Protein AF-A0A527GIL0-F1 (afdb_monomer_lite)

pLDDT: mean 94.13, std 6.02, range [66.69, 98.12]

Foldseek 3Di:
DPPQDDDPVVNVLVVCLVCVVVVPHHSPDDDDDLVSQLVVQVVVCVVVVQVPDPDRADHSNRVSVLVVCCVVVVHDSLVSCVPPVVVNNVVD

Radius of gyration: 17.05 Å; chains: 1; bounding box: 46×24×41 Å

Sequence (92 aa):
ALTWAGTFHGIGARLLRDYALEIGLDPAFTIHDREDSADLMNLVRHELGFSKTEARFPTKGTCLAIYSRAVNAQAPLNEVLGSAFPWCAGWA

Structure (mmCIF, N/CA/C/O backbone):
data_AF-A0A527GIL0-F1
#
_entry.id   AF-A0A527GIL0-F1
#
loop_
_atom_site.group_PDB
_atom_site.id
_atom_site.type_symbol
_atom_site.label_atom_id
_atom_site.label_alt_id
_atom_site.label_comp_id
_atom_site.label_asym_id
_atom_site.label_entity_id
_atom_site.label_seq_id
_atom_site.pdbx_PDB_ins_code
_atom_site.Cartn_x
_atom_site.Cartn_y
_atom_site.Cartn_z
_atom_site.occupancy
_atom_site.B_iso_or_equiv
_atom_site.auth_seq_id
_atom_site.auth_comp_id
_atom_site.auth_asym_id
_atom_site.auth_atom_id
_atom_site.pdbx_PDB_model_num
ATOM 1 N N . ALA A 1 1 ? 25.757 -1.324 -19.167 1.00 66.69 1 ALA A N 1
ATOM 2 C CA . ALA A 1 1 ? 24.921 -1.375 -17.949 1.00 66.69 1 ALA A CA 1
ATOM 3 C C . ALA A 1 1 ? 24.073 -2.642 -17.995 1.00 66.69 1 ALA A C 1
ATOM 5 O O . ALA A 1 1 ? 23.687 -3.032 -19.090 1.00 66.69 1 ALA A O 1
ATOM 6 N N . LEU A 1 2 ? 23.833 -3.309 -16.861 1.00 74.75 2 LEU A N 1
ATOM 7 C CA . LEU A 1 2 ? 22.958 -4.487 -16.811 1.00 74.75 2 LEU A CA 1
ATOM 8 C C . LEU A 1 2 ? 21.509 -4.056 -17.067 1.00 74.75 2 LEU A C 1
ATOM 10 O O . LEU A 1 2 ? 20.997 -3.182 -16.374 1.00 74.75 2 LEU A O 1
ATOM 14 N N . THR A 1 3 ? 20.857 -4.668 -18.054 1.00 79.12 3 THR A N 1
ATOM 15 C CA . THR A 1 3 ? 19.508 -4.285 -18.505 1.00 79.12 3 THR A CA 1
ATOM 16 C C . THR A 1 3 ? 18.431 -4.502 -17.437 1.00 79.12 3 THR A C 1
ATOM 18 O O . THR A 1 3 ? 17.436 -3.787 -17.445 1.00 79.12 3 THR A O 1
ATOM 21 N N . TRP A 1 4 ? 18.630 -5.441 -16.508 1.00 87.31 4 TRP A N 1
ATOM 22 C CA . TRP A 1 4 ? 17.718 -5.752 -15.399 1.00 87.31 4 TRP A CA 1
ATOM 23 C C . TRP A 1 4 ? 18.455 -5.659 -14.058 1.00 87.31 4 TRP A C 1
ATOM 25 O O . TRP A 1 4 ? 18.774 -6.666 -13.433 1.00 87.31 4 TRP A O 1
ATOM 35 N N . ALA A 1 5 ? 18.764 -4.436 -13.632 1.00 90.94 5 ALA A N 1
ATOM 36 C CA . ALA A 1 5 ? 19.330 -4.152 -12.316 1.00 90.94 5 ALA A CA 1
ATOM 37 C C . ALA A 1 5 ? 18.535 -3.021 -11.646 1.00 90.94 5 ALA A C 1
ATOM 39 O O . ALA A 1 5 ? 18.236 -2.013 -12.284 1.00 90.94 5 ALA A O 1
ATOM 40 N N . GLY A 1 6 ? 18.162 -3.197 -10.375 1.00 92.38 6 GLY A N 1
ATOM 41 C CA . GLY A 1 6 ? 17.339 -2.244 -9.626 1.00 92.38 6 GLY A CA 1
ATOM 42 C C . GLY A 1 6 ? 16.750 -2.845 -8.349 1.00 92.38 6 GLY A C 1
ATOM 43 O O . GLY A 1 6 ? 17.025 -3.992 -8.003 1.00 92.38 6 GLY A O 1
ATOM 44 N N . THR A 1 7 ? 15.932 -2.066 -7.640 1.00 95.62 7 THR A N 1
ATOM 45 C CA . THR A 1 7 ? 15.156 -2.567 -6.496 1.00 95.62 7 THR A CA 1
ATOM 46 C C . THR A 1 7 ? 14.010 -3.457 -6.972 1.00 95.62 7 THR A C 1
ATOM 48 O O . THR A 1 7 ? 13.569 -3.344 -8.117 1.00 95.62 7 THR A O 1
ATOM 51 N N 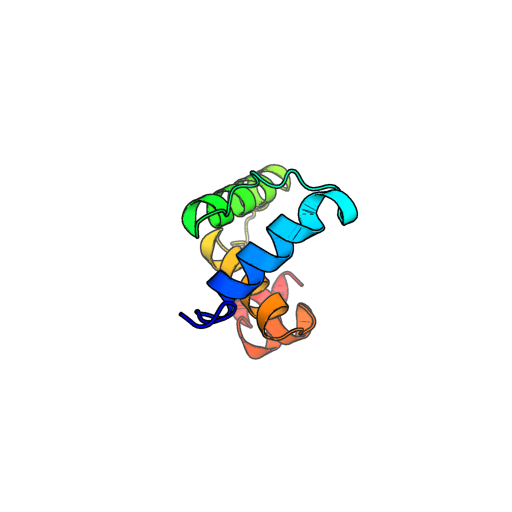. PHE A 1 8 ? 13.471 -4.289 -6.077 1.00 95.00 8 PHE A N 1
ATOM 52 C CA . PHE A 1 8 ? 12.289 -5.111 -6.358 1.00 95.00 8 PHE A CA 1
ATOM 53 C C . PHE A 1 8 ? 11.152 -4.296 -7.002 1.00 95.00 8 PHE A C 1
ATOM 55 O O . PHE A 1 8 ? 10.637 -4.666 -8.053 1.00 95.00 8 PHE A O 1
ATOM 62 N N . HIS A 1 9 ? 10.834 -3.128 -6.436 1.00 94.88 9 HIS A N 1
ATOM 63 C CA . HIS A 1 9 ? 9.781 -2.249 -6.947 1.00 94.88 9 HIS A CA 1
ATOM 64 C C . HIS A 1 9 ? 10.130 -1.597 -8.289 1.00 94.88 9 HIS A C 1
ATOM 66 O O . HIS A 1 9 ? 9.259 -1.486 -9.144 1.00 94.88 9 HIS A O 1
ATOM 72 N N . GLY A 1 10 ? 11.384 -1.183 -8.505 1.00 95.50 10 GLY A N 1
ATOM 73 C CA . GLY A 1 10 ? 11.792 -0.594 -9.785 1.00 95.50 10 GLY A CA 1
ATOM 74 C C . GLY A 1 10 ? 11.690 -1.598 -10.934 1.00 95.50 10 GLY A C 1
ATOM 75 O O . GLY A 1 10 ? 11.181 -1.279 -12.007 1.00 95.50 10 GLY A O 1
ATOM 76 N N . ILE A 1 11 ? 12.112 -2.835 -10.672 1.00 96.38 11 ILE A N 1
ATOM 77 C CA . ILE A 1 11 ? 12.006 -3.951 -11.610 1.00 96.38 11 ILE A CA 1
ATOM 78 C C . ILE A 1 11 ? 10.538 -4.343 -11.842 1.00 96.38 11 ILE A C 1
ATOM 80 O O . ILE A 1 11 ? 10.119 -4.461 -12.991 1.00 96.38 11 ILE A O 1
ATOM 84 N N . GLY A 1 12 ? 9.737 -4.468 -10.780 1.00 95.62 12 GLY A N 1
ATOM 85 C CA . GLY A 1 12 ? 8.311 -4.791 -10.882 1.00 95.62 12 GLY A CA 1
ATOM 86 C C . GLY A 1 12 ? 7.504 -3.728 -11.630 1.00 95.62 12 GLY A C 1
ATOM 87 O O . GLY A 1 12 ? 6.720 -4.060 -12.513 1.00 95.62 12 GLY A O 1
ATOM 88 N N . ALA A 1 13 ? 7.743 -2.443 -11.355 1.00 96.12 13 ALA A N 1
ATOM 89 C CA . ALA A 1 13 ? 7.070 -1.348 -12.050 1.00 96.12 13 ALA A CA 1
ATOM 90 C C . ALA A 1 13 ? 7.430 -1.295 -13.540 1.00 96.12 13 ALA A C 1
ATOM 92 O O . ALA A 1 13 ? 6.595 -0.912 -14.353 1.00 96.12 13 ALA A O 1
ATOM 93 N N . ARG A 1 14 ? 8.658 -1.671 -13.915 1.00 95.56 14 ARG A N 1
ATOM 94 C CA . ARG A 1 14 ? 9.026 -1.823 -15.326 1.00 95.56 14 ARG A CA 1
ATOM 95 C C . ARG A 1 14 ? 8.258 -2.973 -15.970 1.00 95.56 14 ARG A C 1
ATOM 97 O O . ARG A 1 14 ? 7.631 -2.759 -16.998 1.00 95.56 14 ARG A O 1
ATOM 104 N N . LEU A 1 15 ? 8.265 -4.148 -15.340 1.00 96.31 15 LEU A N 1
ATOM 105 C CA . LEU A 1 15 ? 7.565 -5.323 -15.858 1.00 96.31 15 LEU A CA 1
ATOM 106 C C . LEU A 1 15 ? 6.071 -5.040 -16.065 1.00 96.31 15 LEU A C 1
ATOM 108 O O . LEU A 1 15 ? 5.528 -5.333 -17.122 1.00 96.31 15 LEU A O 1
ATOM 112 N N . LEU A 1 16 ? 5.421 -4.404 -15.089 1.00 97.19 16 LEU A N 1
ATOM 113 C CA . LEU A 1 16 ? 4.009 -4.036 -15.195 1.00 97.19 16 LEU A CA 1
ATOM 114 C C . LEU A 1 16 ? 3.731 -3.066 -16.346 1.00 97.19 16 LEU A C 1
ATOM 116 O O . LEU A 1 16 ? 2.661 -3.147 -16.930 1.00 97.19 16 LEU A O 1
ATOM 120 N N . ARG A 1 17 ? 4.663 -2.168 -16.691 1.00 96.88 17 ARG A N 1
ATOM 121 C CA . ARG A 1 17 ? 4.500 -1.266 -17.843 1.00 96.88 17 ARG A CA 1
ATOM 122 C C . ARG A 1 17 ? 4.669 -1.985 -19.172 1.00 96.88 17 ARG A C 1
ATOM 124 O O . ARG A 1 17 ? 3.886 -1.732 -20.081 1.00 96.88 17 ARG A O 1
ATOM 131 N N . ASP A 1 18 ? 5.644 -2.887 -19.259 1.00 96.56 18 ASP A N 1
ATOM 132 C CA . ASP A 1 18 ? 5.907 -3.666 -20.473 1.00 96.56 18 ASP A CA 1
ATOM 133 C C . ASP A 1 18 ? 4.689 -4.538 -20.854 1.00 96.56 18 ASP A C 1
ATOM 135 O O . ASP A 1 18 ? 4.405 -4.704 -22.038 1.00 96.56 18 ASP A O 1
ATOM 139 N N . TYR A 1 19 ? 3.928 -5.021 -19.861 1.00 97.69 19 TYR A N 1
ATOM 140 C CA . TYR A 1 19 ? 2.761 -5.901 -20.042 1.00 97.69 19 TYR A CA 1
ATOM 141 C C . TYR A 1 19 ? 1.418 -5.270 -19.621 1.00 97.69 19 TYR A C 1
ATOM 143 O O . TYR A 1 19 ? 0.427 -5.979 -19.449 1.00 97.69 19 TYR A O 1
ATOM 151 N N . ALA A 1 20 ? 1.348 -3.944 -19.452 1.00 97.94 20 ALA A N 1
ATOM 152 C CA . ALA A 1 20 ? 0.176 -3.271 -18.874 1.00 97.94 20 ALA A CA 1
ATOM 153 C C . ALA A 1 20 ? -1.127 -3.583 -19.631 1.00 97.94 20 ALA A C 1
ATOM 155 O O . ALA A 1 20 ? -2.153 -3.886 -19.021 1.00 97.94 20 ALA A O 1
ATOM 156 N N . LEU A 1 21 ? -1.066 -3.582 -20.966 1.00 97.75 21 LEU A N 1
ATOM 157 C CA . LEU A 1 21 ? -2.228 -3.820 -21.824 1.00 97.75 21 LEU A CA 1
ATOM 158 C C . LEU A 1 21 ? -2.797 -5.239 -21.678 1.00 97.75 21 LEU A C 1
ATOM 160 O O . LEU A 1 21 ? -4.000 -5.424 -21.840 1.00 97.75 21 LEU A O 1
ATOM 164 N N . GLU A 1 22 ? -1.971 -6.230 -21.328 1.00 97.94 22 GLU A N 1
ATOM 165 C CA . GLU A 1 22 ? -2.415 -7.620 -21.144 1.00 97.94 22 GLU A CA 1
ATOM 166 C C . GLU A 1 22 ? -3.283 -7.796 -19.893 1.00 97.94 22 GLU A C 1
ATOM 168 O O . GLU A 1 22 ? -4.123 -8.692 -19.836 1.00 97.94 22 GLU A O 1
ATOM 173 N N . ILE A 1 23 ? -3.113 -6.911 -18.908 1.00 95.94 23 ILE A N 1
ATOM 174 C CA . ILE A 1 23 ? -3.903 -6.872 -17.671 1.00 95.94 23 ILE A CA 1
ATOM 175 C C . ILE A 1 23 ? -4.912 -5.714 -17.651 1.00 95.94 23 ILE A C 1
ATOM 177 O O . ILE A 1 23 ? -5.488 -5.414 -16.606 1.00 95.94 23 ILE A O 1
ATOM 181 N N . GLY A 1 24 ? -5.144 -5.067 -18.799 1.00 97.06 24 GLY A N 1
ATOM 182 C CA . GLY A 1 24 ? -6.134 -3.997 -18.949 1.00 97.06 24 GLY A CA 1
ATOM 183 C C . GLY A 1 24 ? -5.743 -2.664 -18.303 1.00 97.06 24 GLY A C 1
ATOM 184 O O . GLY A 1 24 ? -6.624 -1.874 -17.968 1.00 97.06 24 GLY A O 1
ATOM 185 N N . LEU A 1 25 ? -4.447 -2.407 -18.113 1.00 97.31 25 LEU A N 1
ATOM 186 C CA . LEU A 1 25 ? -3.924 -1.146 -17.587 1.00 97.31 25 LEU A CA 1
ATOM 187 C C . LEU A 1 25 ? -3.297 -0.289 -18.694 1.00 97.31 25 LEU A C 1
ATOM 189 O O . LEU A 1 25 ? -2.707 -0.800 -19.645 1.00 97.31 25 LEU A O 1
ATOM 193 N N . ASP A 1 26 ? -3.372 1.032 -18.532 1.00 97.50 26 ASP A N 1
ATOM 194 C CA . ASP A 1 26 ? -2.593 1.975 -19.338 1.00 97.50 26 ASP A CA 1
ATOM 195 C C . ASP A 1 26 ? -1.109 1.916 -18.907 1.00 97.50 26 ASP A C 1
ATOM 197 O O . ASP A 1 26 ? -0.836 2.031 -17.708 1.00 97.50 26 ASP A O 1
ATOM 201 N N . PRO A 1 27 ? -0.127 1.761 -19.821 1.00 97.31 27 PRO A N 1
ATOM 202 C CA . PRO A 1 27 ? 1.302 1.787 -19.480 1.00 97.31 27 PRO A CA 1
ATOM 203 C C . PRO A 1 27 ? 1.767 3.053 -18.731 1.00 97.31 27 PRO A C 1
ATOM 205 O O . PRO A 1 27 ? 2.796 3.031 -18.051 1.00 97.31 27 PRO A O 1
ATOM 208 N N . ALA A 1 28 ? 1.023 4.157 -18.838 1.00 97.25 28 ALA A N 1
ATOM 209 C CA . ALA A 1 28 ? 1.236 5.407 -18.118 1.00 97.25 28 ALA A CA 1
ATOM 210 C C . ALA A 1 28 ? 0.543 5.452 -16.740 1.00 97.25 28 ALA A C 1
ATOM 212 O O . ALA A 1 28 ? 0.356 6.539 -16.188 1.00 97.25 28 ALA A O 1
ATOM 213 N N . PHE A 1 29 ? 0.176 4.302 -16.160 1.00 97.06 29 PHE A N 1
ATOM 214 C CA . PHE A 1 29 ? -0.400 4.245 -14.817 1.00 97.06 29 PHE A CA 1
ATOM 215 C C . PHE A 1 29 ? 0.473 4.970 -13.779 1.00 97.06 29 PHE A C 1
ATOM 217 O O . PHE A 1 29 ? 1.713 4.939 -13.809 1.00 97.06 29 PHE A O 1
ATOM 224 N N . THR A 1 30 ? -0.195 5.603 -12.820 1.00 96.50 30 THR A N 1
ATOM 225 C CA . THR A 1 30 ? 0.444 6.228 -11.665 1.00 96.50 30 THR A CA 1
ATOM 226 C C . THR A 1 30 ? 0.538 5.235 -10.511 1.00 96.50 30 THR A C 1
ATOM 228 O O . THR A 1 30 ? -0.218 4.269 -10.418 1.00 96.50 30 THR A O 1
ATOM 231 N N . ILE A 1 31 ? 1.513 5.448 -9.633 1.00 96.50 31 ILE A N 1
ATOM 232 C CA . ILE A 1 31 ? 1.670 4.670 -8.405 1.00 96.50 31 ILE A CA 1
ATOM 233 C C . ILE A 1 31 ? 1.266 5.595 -7.270 1.00 96.50 31 ILE A C 1
ATOM 235 O O . ILE A 1 31 ? 1.893 6.639 -7.094 1.00 96.50 31 ILE A O 1
ATOM 239 N N . HIS A 1 32 ? 0.232 5.216 -6.525 1.00 96.75 32 HIS A N 1
ATOM 240 C CA . HIS A 1 32 ? -0.168 5.953 -5.335 1.00 96.75 32 HIS A CA 1
ATOM 241 C C . HIS A 1 32 ? 0.946 5.940 -4.302 1.00 96.75 32 HIS A C 1
ATOM 243 O O . HIS A 1 32 ? 1.564 4.902 -4.036 1.00 96.75 32 HIS A O 1
ATOM 249 N N . ASP A 1 33 ? 1.162 7.091 -3.681 1.00 96.94 33 ASP A N 1
ATOM 250 C CA . ASP A 1 33 ? 1.949 7.125 -2.470 1.00 96.94 33 ASP A CA 1
ATOM 251 C C . ASP A 1 33 ? 1.131 6.596 -1.276 1.00 96.94 33 ASP A C 1
ATOM 253 O O . ASP A 1 33 ? 0.013 6.066 -1.390 1.00 96.94 33 ASP A O 1
ATOM 257 N N . ARG A 1 34 ? 1.733 6.677 -0.092 1.00 95.75 34 ARG A N 1
ATOM 258 C CA . ARG A 1 34 ? 1.107 6.182 1.131 1.00 95.75 34 ARG A CA 1
ATOM 259 C C . ARG A 1 34 ? -0.098 7.027 1.553 1.00 95.75 34 ARG A C 1
ATOM 261 O O . ARG A 1 34 ? -1.017 6.473 2.156 1.00 95.75 34 ARG A O 1
ATOM 268 N N . GLU A 1 35 ? -0.069 8.331 1.312 1.00 97.50 35 GLU A N 1
ATOM 269 C CA . GLU A 1 35 ? -1.128 9.251 1.718 1.00 97.50 35 GLU A CA 1
ATOM 270 C C . GLU A 1 35 ? -2.344 9.104 0.806 1.00 97.50 35 GLU A C 1
ATOM 272 O O . GLU A 1 35 ? -3.431 8.841 1.321 1.00 97.50 35 GLU A O 1
ATOM 277 N N . ASP A 1 36 ? -2.136 9.087 -0.513 1.00 97.56 36 ASP A N 1
ATOM 278 C CA . ASP A 1 36 ? -3.174 8.810 -1.512 1.00 97.56 36 ASP A CA 1
ATOM 279 C C . ASP A 1 36 ? -3.906 7.497 -1.196 1.00 97.56 36 ASP A C 1
ATOM 281 O O . ASP A 1 36 ? -5.135 7.431 -1.124 1.00 97.56 36 ASP A O 1
ATOM 285 N N . SER A 1 37 ? -3.140 6.432 -0.927 1.00 97.94 37 SER A N 1
ATOM 286 C CA . SER A 1 37 ? -3.697 5.119 -0.581 1.00 97.94 37 SER A CA 1
ATOM 287 C C . SER A 1 37 ? -4.513 5.156 0.717 1.00 97.94 37 SER A C 1
ATOM 289 O O . SER A 1 37 ? -5.530 4.469 0.849 1.00 97.94 37 SER A O 1
ATOM 291 N N . ALA A 1 38 ? -4.074 5.943 1.703 1.00 97.56 38 ALA A N 1
ATOM 292 C CA . ALA A 1 38 ? -4.798 6.103 2.957 1.00 97.56 38 ALA A CA 1
ATOM 293 C C . ALA A 1 38 ? -6.079 6.921 2.757 1.00 97.56 38 ALA A C 1
ATOM 295 O O . ALA A 1 38 ? -7.089 6.628 3.393 1.00 97.56 38 ALA A O 1
ATOM 296 N N . ASP A 1 39 ? -6.074 7.917 1.880 1.00 97.44 39 ASP A N 1
ATOM 297 C CA . ASP A 1 39 ? -7.249 8.734 1.591 1.00 97.44 39 ASP A CA 1
ATOM 298 C C . ASP A 1 39 ? -8.327 7.955 0.845 1.00 97.44 39 ASP A C 1
ATOM 300 O O . ASP A 1 39 ? -9.493 8.023 1.239 1.00 97.44 39 ASP A O 1
ATOM 304 N N . LEU A 1 40 ? -7.948 7.105 -0.112 1.00 96.75 40 LEU A N 1
ATOM 305 C CA . LEU A 1 40 ? -8.876 6.157 -0.738 1.00 96.75 40 LEU A CA 1
ATOM 306 C C . LEU A 1 40 ? -9.503 5.209 0.295 1.00 96.75 40 LEU A C 1
ATOM 308 O O . LEU A 1 40 ? -10.713 4.987 0.306 1.00 96.75 40 LEU A O 1
ATOM 312 N N . MET A 1 41 ? -8.702 4.707 1.238 1.00 96.62 41 MET A N 1
ATOM 313 C CA . MET A 1 41 ? -9.207 3.888 2.343 1.00 96.62 41 MET A CA 1
ATOM 314 C C . MET A 1 41 ? -10.162 4.674 3.256 1.00 96.62 41 MET A C 1
ATOM 316 O O . MET A 1 41 ? -11.130 4.128 3.790 1.00 96.62 41 MET A O 1
ATOM 320 N N . ASN A 1 42 ? -9.893 5.965 3.462 1.00 95.81 42 ASN A N 1
ATOM 321 C CA . ASN A 1 42 ? -10.755 6.839 4.244 1.00 95.81 42 ASN A CA 1
ATOM 322 C C . ASN A 1 42 ? -12.099 7.071 3.548 1.00 95.81 42 ASN A C 1
ATOM 324 O O . ASN A 1 42 ? -13.125 7.026 4.223 1.00 95.81 42 ASN A O 1
ATOM 328 N N . LEU A 1 43 ? -12.091 7.274 2.228 1.00 96.88 43 LEU A N 1
ATOM 329 C CA . LEU A 1 43 ? -13.294 7.437 1.416 1.00 96.88 43 LEU A CA 1
ATOM 330 C C . LEU A 1 43 ? -14.239 6.243 1.604 1.00 96.88 43 LEU A C 1
ATOM 332 O O . LEU A 1 43 ? -15.366 6.427 2.057 1.00 96.88 43 LEU A O 1
ATOM 336 N N . VAL A 1 44 ? -13.736 5.020 1.408 1.00 95.38 44 VAL A N 1
ATOM 337 C CA . VAL A 1 44 ? -14.525 3.790 1.596 1.00 95.38 44 VAL A CA 1
ATOM 338 C C . VAL A 1 44 ? -15.021 3.655 3.041 1.00 95.38 44 VAL A C 1
ATOM 340 O O . VAL A 1 44 ? -16.183 3.328 3.281 1.00 95.38 44 VAL A O 1
ATOM 343 N N . ARG A 1 45 ? -14.178 3.966 4.039 1.00 94.75 45 ARG A N 1
ATOM 344 C CA . ARG A 1 45 ? -14.596 3.983 5.455 1.00 94.75 45 ARG A CA 1
ATOM 345 C C . ARG A 1 45 ? -15.765 4.931 5.717 1.00 94.75 45 ARG A C 1
ATOM 347 O O . ARG A 1 45 ? -16.614 4.625 6.553 1.00 94.75 45 ARG A O 1
ATOM 354 N N . HIS A 1 46 ? -15.782 6.089 5.066 1.00 94.25 46 HIS A N 1
ATOM 355 C CA . HIS A 1 46 ? -16.859 7.063 5.201 1.00 94.25 46 HIS A CA 1
ATOM 356 C C . HIS A 1 46 ? -18.135 6.603 4.492 1.00 94.25 46 HIS A C 1
ATOM 358 O O . HIS A 1 46 ? -19.204 6.677 5.096 1.00 94.25 46 HIS A O 1
ATOM 364 N N . GLU A 1 47 ? -18.024 6.093 3.264 1.00 95.25 47 GLU A N 1
ATOM 365 C CA . GLU A 1 47 ? -19.156 5.583 2.476 1.00 95.25 47 GLU A CA 1
ATOM 366 C C . GLU A 1 47 ? -19.876 4.423 3.175 1.00 95.25 47 GLU A C 1
ATOM 368 O O . GLU A 1 47 ? -21.102 4.356 3.163 1.00 95.25 47 GLU A O 1
ATOM 373 N N . LEU A 1 48 ? -19.128 3.565 3.873 1.00 94.12 48 LEU A N 1
ATOM 374 C CA . LEU A 1 48 ? -19.674 2.457 4.662 1.00 94.12 48 LEU A CA 1
ATOM 375 C C . LEU A 1 48 ? -20.158 2.869 6.067 1.00 94.12 48 LEU A C 1
ATOM 377 O O . LEU A 1 48 ? -20.580 2.024 6.851 1.00 94.12 48 LEU A O 1
ATOM 381 N N . GLY A 1 49 ? -20.083 4.154 6.428 1.00 92.88 49 GLY A N 1
ATOM 382 C CA . GLY A 1 49 ? -20.549 4.661 7.725 1.00 92.88 49 GLY A CA 1
ATOM 383 C C . GLY A 1 49 ? -19.629 4.361 8.918 1.00 92.88 49 GLY A C 1
ATOM 384 O O . GLY A 1 49 ? -19.911 4.801 10.035 1.00 92.88 49 GLY A O 1
ATOM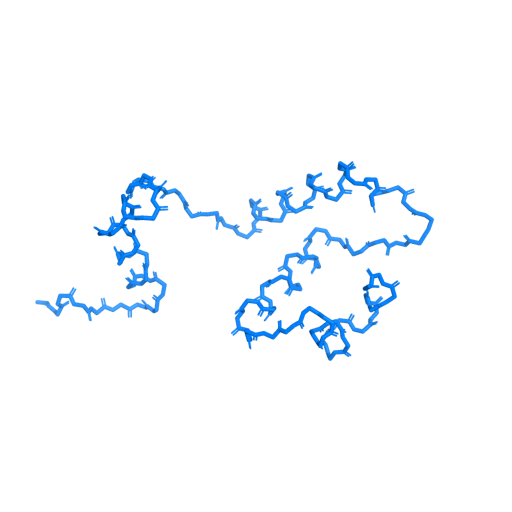 385 N N . PHE A 1 50 ? -18.481 3.714 8.705 1.00 92.31 50 PHE A N 1
ATOM 386 C CA . PHE A 1 50 ? -17.517 3.353 9.755 1.00 92.31 50 PHE A CA 1
ATOM 387 C C . PHE A 1 50 ? -16.798 4.546 10.400 1.00 92.31 50 PHE A C 1
ATOM 389 O O . PHE A 1 50 ? -16.052 4.400 11.366 1.00 92.31 50 PHE A O 1
ATOM 396 N N . SER A 1 51 ? -17.008 5.758 9.892 1.00 81.75 51 SER A N 1
ATOM 397 C CA . SER A 1 51 ? -16.533 6.984 10.536 1.00 81.75 51 SER A CA 1
ATOM 398 C C . SER A 1 51 ? -17.430 7.491 11.668 1.00 81.75 51 SER A C 1
ATOM 400 O O . SER A 1 51 ? -17.051 8.452 12.330 1.00 81.75 51 SER A O 1
ATOM 402 N N . LYS A 1 52 ? -18.629 6.920 11.848 1.00 80.81 52 LYS A N 1
ATOM 403 C CA . LYS A 1 52 ? -19.657 7.413 12.785 1.00 80.81 52 LYS A CA 1
ATOM 404 C C . LYS A 1 52 ? -20.134 6.346 13.780 1.00 80.81 52 LYS A C 1
ATOM 406 O O . LYS A 1 52 ? -21.184 6.509 14.390 1.00 80.81 52 LYS A O 1
ATOM 411 N N . THR A 1 53 ? -19.402 5.246 13.916 1.00 80.06 53 THR A N 1
ATOM 412 C CA . THR A 1 53 ? -19.766 4.139 14.808 1.00 80.06 53 THR A CA 1
ATOM 413 C C . THR A 1 53 ? -19.515 4.492 16.277 1.00 80.06 53 THR A C 1
ATOM 415 O O . THR A 1 53 ? -18.571 5.217 16.587 1.00 80.06 53 THR A O 1
ATOM 418 N N . GLU A 1 54 ? -20.335 3.956 17.190 1.00 76.56 54 GLU A N 1
ATOM 419 C CA . GLU A 1 54 ? -20.153 4.137 18.643 1.00 76.56 54 GLU A CA 1
ATOM 420 C C . GLU A 1 54 ? -18.830 3.526 19.126 1.00 76.56 54 GLU A C 1
ATOM 422 O O . GLU A 1 54 ? -18.060 4.158 19.850 1.00 76.56 54 GLU A O 1
ATOM 427 N N . ALA A 1 55 ? -18.527 2.310 18.665 1.00 82.88 55 ALA A N 1
ATOM 428 C CA . ALA A 1 55 ? -17.210 1.709 18.808 1.00 82.88 55 ALA A CA 1
ATOM 429 C C . ALA A 1 55 ? -16.285 2.222 17.698 1.00 82.88 55 ALA A C 1
ATOM 431 O O . ALA A 1 55 ? -16.654 2.240 16.524 1.00 82.88 55 ALA A O 1
ATOM 432 N N . ARG A 1 56 ? -15.059 2.620 18.043 1.00 86.62 56 ARG A N 1
ATOM 433 C CA . ARG A 1 56 ? -14.113 3.202 17.083 1.00 86.62 56 ARG A CA 1
ATOM 434 C C . ARG A 1 56 ? -13.623 2.155 16.075 1.00 86.62 56 ARG A C 1
ATOM 436 O O . ARG A 1 56 ? -12.830 1.281 16.424 1.00 86.62 56 ARG A O 1
ATOM 443 N N . PHE A 1 57 ? -14.036 2.292 14.817 1.00 94.56 57 PHE A N 1
ATOM 444 C CA . PHE A 1 57 ? -13.473 1.524 13.704 1.00 94.56 57 PHE A CA 1
ATOM 445 C C . PHE A 1 57 ? -12.001 1.920 13.446 1.00 94.56 57 PHE A C 1
ATOM 447 O O . PHE A 1 57 ? -11.621 3.069 13.725 1.00 94.56 57 PHE A O 1
ATOM 454 N N . PRO A 1 58 ? -11.149 1.021 12.907 1.00 95.38 58 PRO A N 1
ATOM 455 C CA . PRO A 1 58 ? -9.758 1.343 12.596 1.00 95.38 58 PRO A CA 1
ATOM 456 C C . PRO A 1 58 ? -9.610 2.585 11.705 1.00 95.38 58 PRO A C 1
ATOM 458 O O . PRO A 1 58 ? -10.402 2.833 10.800 1.00 95.38 58 PRO A O 1
ATOM 461 N N . THR A 1 59 ? -8.590 3.404 11.975 1.00 95.25 59 THR A N 1
ATOM 462 C CA . THR A 1 59 ? -8.337 4.632 11.198 1.00 95.25 59 THR A CA 1
ATOM 463 C C . THR A 1 59 ? -7.849 4.325 9.783 1.00 95.25 59 THR A C 1
ATOM 465 O O . THR A 1 59 ? -7.358 3.228 9.527 1.00 95.25 59 THR A O 1
ATOM 468 N N . LYS A 1 60 ? -7.885 5.318 8.880 1.00 96.25 60 LYS A N 1
ATOM 469 C CA . LYS A 1 60 ? -7.389 5.174 7.499 1.00 96.25 60 LYS A CA 1
ATOM 470 C C . LYS A 1 60 ? -5.977 4.576 7.421 1.00 96.25 60 LYS A C 1
ATOM 472 O O . LYS A 1 60 ? -5.746 3.624 6.681 1.00 96.25 60 LYS A O 1
ATOM 477 N N . GLY A 1 61 ? -5.062 5.060 8.266 1.00 97.06 61 GLY A N 1
ATOM 478 C CA . GLY A 1 61 ? -3.690 4.554 8.332 1.00 97.06 61 GLY A CA 1
ATOM 479 C C . GLY A 1 61 ? -3.605 3.126 8.873 1.00 97.06 61 GLY A C 1
ATOM 480 O O . GLY A 1 61 ? -2.773 2.347 8.416 1.00 97.06 61 GLY A O 1
ATOM 481 N N . THR A 1 62 ? -4.487 2.757 9.807 1.00 97.00 62 THR A N 1
ATOM 482 C CA . THR A 1 62 ? -4.574 1.392 10.345 1.00 97.00 62 THR A CA 1
ATOM 483 C C . THR A 1 62 ? -5.106 0.418 9.299 1.00 97.00 62 THR A C 1
ATOM 485 O O . THR A 1 62 ? -4.496 -0.624 9.086 1.00 97.00 62 THR A O 1
ATOM 488 N N . CYS A 1 63 ? -6.189 0.766 8.602 1.00 97.19 63 CYS A N 1
ATOM 489 C CA . CYS A 1 63 ? -6.739 -0.044 7.517 1.00 97.19 63 CYS A CA 1
ATOM 490 C C . CYS A 1 63 ? -5.707 -0.269 6.404 1.00 97.19 63 CYS A C 1
ATOM 492 O O . CYS A 1 63 ? -5.509 -1.403 5.971 1.00 97.19 63 CYS A O 1
ATOM 494 N N . LEU A 1 64 ? -4.982 0.783 6.001 1.00 98.00 64 LEU A N 1
ATOM 495 C CA . LEU A 1 64 ? -3.901 0.660 5.021 1.00 98.00 64 LEU A CA 1
ATOM 496 C C . LEU A 1 64 ? -2.768 -0.254 5.519 1.00 98.00 64 LEU A C 1
ATOM 498 O O . LEU A 1 64 ? -2.244 -1.057 4.751 1.00 98.00 64 LEU A O 1
ATOM 502 N N . ALA A 1 65 ? -2.392 -0.167 6.800 1.00 98.12 65 ALA A N 1
ATOM 503 C CA . ALA A 1 65 ? -1.363 -1.029 7.383 1.00 98.12 65 ALA A CA 1
ATOM 504 C C . ALA A 1 65 ? -1.788 -2.507 7.436 1.00 98.12 65 ALA A C 1
ATOM 506 O O . ALA A 1 65 ? -0.972 -3.379 7.132 1.00 98.12 65 ALA A O 1
ATOM 507 N N . ILE A 1 66 ? -3.051 -2.787 7.773 1.00 97.75 66 ILE A N 1
ATOM 508 C CA . ILE A 1 66 ? -3.624 -4.141 7.757 1.00 97.75 66 ILE A CA 1
ATOM 509 C C . ILE A 1 66 ? -3.568 -4.713 6.337 1.00 97.75 66 ILE A C 1
ATOM 511 O O . ILE A 1 66 ? -3.002 -5.787 6.138 1.00 97.75 66 ILE A O 1
ATOM 515 N N . TYR A 1 67 ? -4.083 -3.969 5.351 1.00 97.44 67 TYR A N 1
ATOM 516 C CA . TYR A 1 67 ? -4.065 -4.377 3.944 1.00 97.44 67 TYR A CA 1
ATOM 517 C C . TYR A 1 67 ? -2.638 -4.631 3.449 1.00 97.44 67 TYR A C 1
ATOM 519 O O . TYR A 1 67 ? -2.340 -5.690 2.900 1.00 97.44 67 TYR A O 1
ATOM 527 N N . SER A 1 68 ? -1.728 -3.690 3.718 1.00 97.69 68 SER A N 1
ATOM 528 C CA . SER A 1 68 ? -0.322 -3.811 3.341 1.00 97.69 68 SER A CA 1
ATOM 529 C C . SER A 1 68 ? 0.313 -5.074 3.923 1.00 97.69 68 SER A C 1
ATOM 531 O O . SER A 1 68 ? 1.027 -5.779 3.211 1.00 97.69 68 SER A O 1
ATOM 533 N N . ARG A 1 69 ? 0.034 -5.408 5.188 1.00 98.06 69 ARG A N 1
ATOM 534 C CA . ARG A 1 69 ? 0.570 -6.624 5.806 1.00 98.06 69 ARG A CA 1
ATOM 535 C C . ARG A 1 69 ? -0.019 -7.893 5.196 1.00 98.06 69 ARG A C 1
ATOM 537 O O . ARG A 1 69 ? 0.750 -8.806 4.918 1.00 98.06 69 ARG A O 1
ATOM 544 N N . ALA A 1 70 ? -1.330 -7.941 4.963 1.00 98.00 70 ALA A N 1
ATOM 545 C CA . ALA A 1 70 ? -1.985 -9.091 4.338 1.00 98.00 70 ALA A CA 1
ATOM 546 C C . ALA A 1 70 ? -1.415 -9.392 2.946 1.00 98.00 70 ALA A C 1
ATOM 548 O O . ALA A 1 70 ? -1.071 -10.537 2.665 1.00 98.00 70 ALA A O 1
ATOM 549 N N . VAL A 1 71 ? -1.218 -8.363 2.115 1.00 97.69 71 VAL A N 1
ATOM 550 C CA . VAL A 1 71 ? -0.633 -8.516 0.772 1.00 97.69 71 VAL A CA 1
ATOM 551 C C . VAL A 1 71 ? 0.830 -8.957 0.841 1.00 97.69 71 VAL A C 1
ATOM 553 O O . VAL A 1 71 ? 1.204 -9.920 0.179 1.00 97.69 71 VAL A O 1
ATOM 556 N N . ASN A 1 72 ? 1.658 -8.298 1.660 1.00 96.69 72 ASN A N 1
ATOM 557 C CA . ASN A 1 72 ? 3.091 -8.612 1.736 1.00 96.69 72 ASN A CA 1
ATOM 558 C C . ASN A 1 72 ? 3.376 -9.988 2.353 1.00 96.69 72 ASN A C 1
ATOM 560 O O . ASN A 1 72 ? 4.336 -10.642 1.960 1.00 96.69 72 ASN A O 1
ATOM 564 N N . ALA A 1 73 ? 2.566 -10.416 3.323 1.00 96.94 73 ALA A N 1
ATOM 565 C CA . ALA A 1 73 ? 2.690 -11.733 3.945 1.00 96.94 73 ALA A CA 1
ATOM 566 C C . ALA A 1 73 ? 1.926 -12.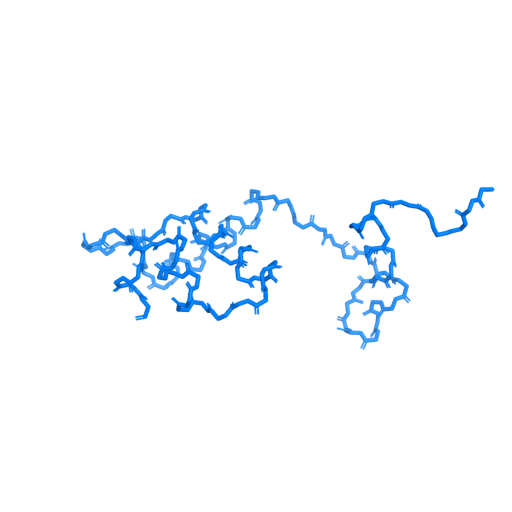830 3.186 1.00 96.94 73 ALA A C 1
ATOM 568 O O . ALA A 1 73 ? 2.039 -13.994 3.553 1.00 96.94 73 ALA A O 1
ATOM 569 N N . GLN A 1 74 ? 1.131 -12.459 2.173 1.00 97.88 74 GLN A N 1
ATOM 570 C CA . GLN A 1 74 ? 0.189 -13.343 1.480 1.00 97.88 74 GLN A CA 1
ATOM 571 C C . GLN A 1 74 ? -0.687 -14.147 2.456 1.00 97.88 74 GLN A C 1
ATOM 573 O O . GLN A 1 74 ? -0.939 -15.334 2.260 1.00 97.88 74 GLN A O 1
ATOM 578 N N . ALA A 1 75 ? -1.130 -13.488 3.527 1.00 97.31 75 ALA A N 1
ATOM 579 C CA . ALA A 1 75 ? -1.836 -14.119 4.632 1.00 97.31 75 ALA A CA 1
ATOM 580 C C . ALA A 1 75 ? -3.318 -13.708 4.654 1.00 97.31 75 ALA A C 1
ATOM 582 O O . ALA A 1 75 ? -3.642 -12.554 4.340 1.00 97.31 75 ALA A O 1
ATOM 583 N N . PRO A 1 76 ? -4.228 -14.612 5.060 1.00 97.12 76 PRO A N 1
ATOM 584 C CA . PRO A 1 76 ? -5.634 -14.291 5.271 1.00 97.12 76 PRO A CA 1
ATOM 585 C C . PRO A 1 76 ? -5.840 -13.132 6.257 1.00 97.12 76 PRO A C 1
ATOM 587 O O . PRO A 1 76 ? -5.133 -13.001 7.258 1.00 97.12 76 PRO A O 1
ATOM 590 N N . LEU A 1 77 ? -6.857 -12.300 6.004 1.00 96.31 77 LEU A N 1
ATOM 591 C CA . LEU A 1 77 ? -7.139 -11.116 6.823 1.00 96.31 77 LEU A CA 1
ATOM 592 C C . LEU A 1 77 ? -7.346 -11.461 8.306 1.00 96.31 77 LEU A C 1
ATOM 594 O O . LEU A 1 77 ? -6.804 -10.778 9.169 1.00 96.31 77 LEU A O 1
ATOM 598 N N . ASN A 1 78 ? -8.095 -12.522 8.608 1.00 95.69 78 ASN A N 1
ATOM 599 C CA . ASN A 1 78 ? -8.355 -12.967 9.980 1.00 95.69 78 ASN A CA 1
ATOM 600 C C . ASN A 1 78 ? -7.064 -13.337 10.734 1.00 95.69 78 ASN A C 1
ATOM 602 O O . ASN A 1 78 ? -6.912 -12.972 11.899 1.00 95.69 78 ASN A O 1
ATOM 606 N N . GLU A 1 79 ? -6.113 -13.998 10.071 1.00 96.56 79 GLU A N 1
ATOM 607 C CA . GLU A 1 79 ? -4.805 -14.321 10.648 1.00 96.56 79 GLU A CA 1
ATOM 608 C C . GLU A 1 79 ? -3.986 -13.052 10.919 1.00 96.56 79 GLU A C 1
ATOM 610 O O . GLU A 1 79 ? -3.394 -12.894 11.992 1.00 96.56 79 GLU A O 1
ATOM 615 N N . VAL A 1 80 ? -3.994 -12.100 9.980 1.00 97.81 80 VAL A N 1
ATOM 616 C CA . VAL A 1 80 ? -3.319 -10.806 10.155 1.00 97.81 80 VAL A CA 1
ATOM 617 C C . VAL A 1 80 ? -3.933 -10.013 11.306 1.00 97.81 80 VAL A C 1
ATOM 619 O O . VAL A 1 80 ? -3.200 -9.460 12.127 1.00 97.81 80 VAL A O 1
ATOM 622 N N . LEU A 1 81 ? -5.260 -9.969 11.414 1.00 97.31 81 LEU A N 1
ATOM 623 C CA . LEU A 1 81 ? -5.934 -9.301 12.524 1.00 97.31 81 LEU A CA 1
ATOM 624 C C . LEU A 1 81 ? -5.576 -9.966 13.856 1.00 97.31 81 LEU A C 1
ATOM 626 O O . LEU A 1 81 ? -5.158 -9.269 14.772 1.00 97.31 81 LEU A O 1
ATOM 630 N N . GLY A 1 82 ? -5.646 -11.294 13.955 1.00 96.56 82 GLY A N 1
ATOM 631 C CA . GLY A 1 82 ? -5.340 -12.010 15.196 1.00 96.56 82 GLY A CA 1
ATOM 632 C C . GLY A 1 82 ? -3.885 -11.873 15.660 1.00 96.56 82 GLY A C 1
ATOM 633 O O . GLY A 1 82 ? -3.631 -11.757 16.857 1.00 96.56 8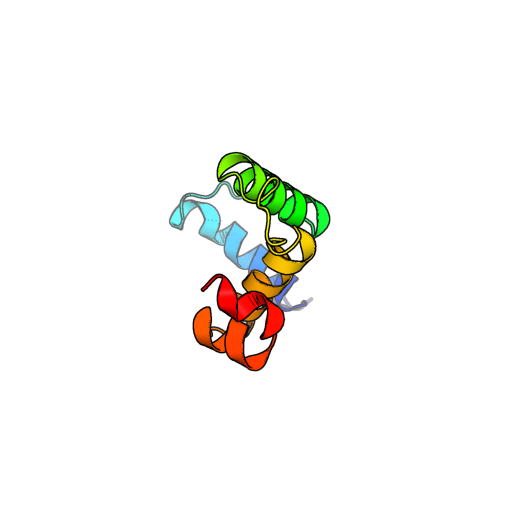2 GLY A O 1
ATOM 634 N N . SER A 1 83 ? -2.928 -11.859 14.729 1.00 96.25 83 SER A N 1
ATOM 635 C CA . SER A 1 83 ? -1.492 -11.857 15.052 1.00 96.25 83 SER A CA 1
ATOM 636 C C . SER A 1 83 ? -0.879 -10.461 15.181 1.00 96.25 83 SER A C 1
ATOM 638 O O . SER A 1 83 ? -0.000 -10.241 16.014 1.00 96.25 83 SER A O 1
ATOM 640 N N . ALA A 1 84 ? -1.307 -9.511 14.347 1.00 96.94 84 ALA A N 1
ATOM 641 C CA . ALA A 1 84 ? -0.640 -8.222 14.177 1.00 96.94 84 ALA A CA 1
ATOM 642 C C . ALA A 1 84 ? -1.476 -7.019 14.613 1.00 96.94 84 ALA A C 1
ATOM 644 O O . ALA A 1 84 ? -0.909 -5.985 14.968 1.00 96.94 84 ALA A O 1
ATOM 645 N N . PHE A 1 85 ? -2.802 -7.143 14.566 1.00 97.19 85 PHE A N 1
ATOM 646 C CA . PHE A 1 85 ? -3.738 -6.072 14.899 1.00 97.19 85 PHE A CA 1
ATOM 647 C C . PHE A 1 85 ? -4.880 -6.589 15.793 1.00 97.19 85 PHE A C 1
ATOM 649 O O . PHE A 1 85 ? -6.047 -6.362 15.468 1.00 97.19 85 PHE A O 1
ATOM 656 N N . PRO A 1 86 ? -4.596 -7.288 16.913 1.00 96.00 86 PRO A N 1
ATOM 657 C CA . PRO A 1 86 ? -5.622 -8.002 17.681 1.00 96.00 86 PRO A CA 1
ATOM 658 C C . PRO A 1 86 ? -6.717 -7.083 18.236 1.00 96.00 86 PRO A C 1
ATOM 660 O O . PRO A 1 86 ? -7.865 -7.494 18.365 1.00 96.00 86 PRO A O 1
ATOM 663 N N . TRP A 1 87 ? -6.411 -5.806 18.486 1.00 94.50 87 TRP A N 1
ATOM 664 C CA . TRP A 1 87 ? -7.408 -4.805 18.891 1.00 94.50 87 TRP A CA 1
ATOM 665 C C . TRP A 1 87 ? -8.423 -4.462 17.785 1.00 94.50 87 TRP A C 1
ATOM 667 O O . TRP A 1 87 ? -9.457 -3.860 18.063 1.00 94.50 87 TRP A O 1
ATOM 677 N N . CYS A 1 88 ? -8.141 -4.822 16.532 1.00 94.81 88 CYS A N 1
ATOM 678 C CA . CYS A 1 88 ? -9.058 -4.702 15.401 1.00 94.81 88 CYS A CA 1
ATOM 679 C C . CYS A 1 88 ? -9.840 -5.995 15.128 1.00 94.81 88 CYS A C 1
ATOM 681 O O . CYS A 1 88 ? -10.766 -5.957 14.325 1.00 94.81 88 CYS A O 1
ATOM 683 N N . ALA A 1 89 ? -9.508 -7.119 15.775 1.00 91.00 89 ALA A N 1
ATOM 684 C CA . ALA A 1 89 ? -10.111 -8.422 15.480 1.00 91.00 89 ALA A CA 1
ATOM 685 C C . ALA A 1 89 ? -11.624 -8.483 15.760 1.00 91.00 89 ALA A C 1
ATOM 687 O O . ALA A 1 89 ? -12.317 -9.284 15.148 1.00 91.00 89 ALA A O 1
ATOM 688 N N . GLY A 1 90 ? -12.154 -7.609 16.625 1.00 89.19 90 GLY A N 1
ATOM 689 C CA . GLY A 1 90 ? -13.599 -7.497 16.869 1.00 89.19 90 GLY A CA 1
ATOM 690 C C . GLY A 1 90 ? -14.418 -6.957 15.687 1.00 89.19 90 GLY A C 1
ATOM 691 O O . GLY A 1 90 ? -15.639 -6.932 15.774 1.00 89.19 90 GLY A O 1
ATOM 692 N N . TRP A 1 91 ? -13.760 -6.517 14.609 1.00 86.69 91 TRP A N 1
ATOM 693 C CA . TRP A 1 91 ? -14.388 -6.053 13.365 1.00 86.69 91 TRP A CA 1
ATOM 694 C C . TRP A 1 91 ? -14.283 -7.063 12.208 1.00 86.69 91 TRP A C 1
ATOM 696 O O . TRP A 1 91 ? -14.647 -6.711 11.086 1.00 86.69 91 TRP A O 1
ATOM 706 N N . ALA A 1 92 ? -13.716 -8.251 12.458 1.00 77.75 92 ALA A N 1
ATOM 707 C CA . ALA A 1 92 ? -13.538 -9.314 11.465 1.00 77.75 92 ALA A CA 1
ATOM 708 C 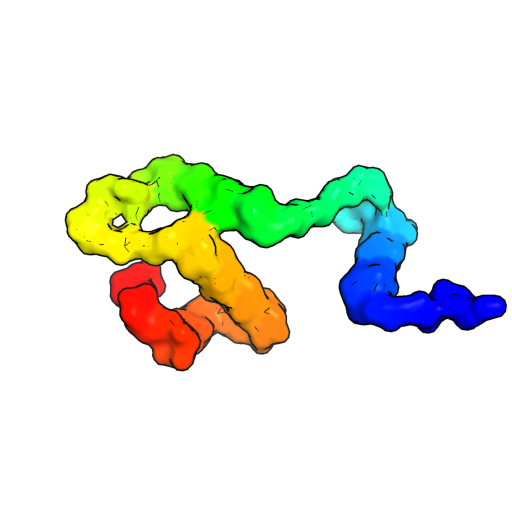C . ALA A 1 92 ? -14.847 -10.044 11.134 1.00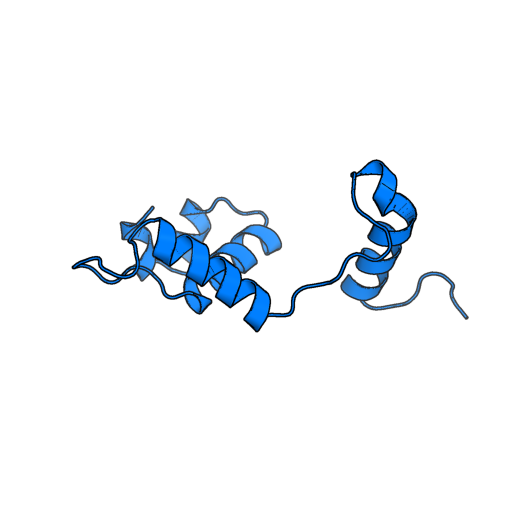 77.75 92 ALA A C 1
ATOM 710 O O . ALA A 1 92 ? -15.691 -10.186 12.048 1.00 77.75 92 ALA A O 1
#

Secondary structure (DSSP, 8-state):
--TT-S-HHHHHHHHHHHTGGGGT--TT-----HHHHHHHHHHHHHHTTTTS-SS-PPPHHHHHHHHHHHHHHT--HHHHHHHH-GGGGGG-